Protein AF-A0AAD9KQX4-F1 (afdb_monomer_lite)

Secondary structure (DSSP, 8-state):
----TTTHHHHHHHHHHHHHT-HHHHHHHHHHHHHTT-S-HHHHHHHHHHH-S--SHHHHHHHHHHHHHH-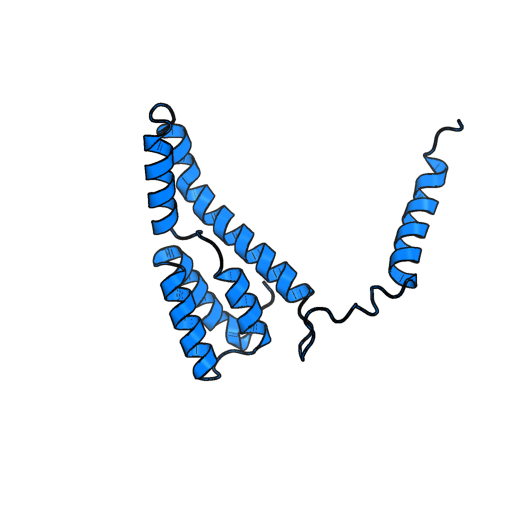GGGHHHHHHHHHHHHHHHHHHHHHHHHHHHHH--SSS-TT---GGGSHHHHHHHHHHHHHHHGGGS---

InterPro domains:
  IPR008276 Concentrative nucleoside transporter [PTHR10590] (1-122)
  IPR011657 Concentrative nucleoside transporter C-terminal domain [PF07662] (1-101)

Structure (mmCIF, N/CA/C/O backbone):
data_AF-A0AAD9KQX4-F1
#
_entry.id   AF-A0AAD9KQX4-F1
#
loop_
_atom_site.group_PDB
_atom_site.id
_atom_site.type_symbol
_atom_site.label_atom_id
_atom_site.label_alt_id
_atom_site.label_comp_id
_atom_site.label_asym_id
_atom_site.label_entity_id
_atom_site.label_seq_id
_atom_site.pdbx_PDB_ins_code
_atom_site.Cartn_x
_atom_site.Cartn_y
_atom_site.Cartn_z
_atom_site.occupancy
_atom_site.B_iso_or_equiv
_atom_site.auth_seq_id
_atom_site.auth_comp_id
_atom_site.auth_asym_id
_atom_site.auth_atom_id
_atom_site.pdbx_PDB_model_num
ATOM 1 N N . MET A 1 1 ? -0.236 -7.949 -8.707 1.00 72.44 1 MET A N 1
ATOM 2 C CA . MET A 1 1 ? 0.203 -6.570 -9.015 1.00 72.44 1 MET A CA 1
ATOM 3 C C . MET A 1 1 ? 1.090 -6.521 -10.245 1.00 72.44 1 MET A C 1
ATOM 5 O O . MET A 1 1 ? 1.028 -5.539 -10.956 1.00 72.44 1 MET A O 1
ATOM 9 N N . GLY A 1 2 ? 1.828 -7.593 -10.564 1.00 85.19 2 GLY A N 1
ATOM 10 C CA . GLY A 1 2 ? 2.414 -7.765 -11.894 1.00 85.19 2 GLY A CA 1
ATOM 11 C C . GLY A 1 2 ? 3.586 -6.839 -12.186 1.00 85.19 2 GLY A C 1
ATOM 12 O O . GLY A 1 2 ? 3.780 -6.537 -13.347 1.00 85.19 2 GLY A O 1
ATOM 13 N N . VAL A 1 3 ? 4.311 -6.380 -11.165 1.00 91.06 3 VAL A N 1
ATOM 14 C CA . VAL A 1 3 ? 5.542 -5.572 -11.256 1.00 91.06 3 VAL A CA 1
ATOM 15 C C . VAL A 1 3 ? 6.656 -6.369 -11.947 1.00 91.06 3 VAL A C 1
ATOM 17 O O . VAL A 1 3 ? 6.596 -7.601 -11.947 1.00 91.06 3 VAL A O 1
ATOM 20 N N . GLU A 1 4 ? 7.662 -5.706 -12.519 1.00 90.06 4 GLU A N 1
ATOM 21 C CA . GLU A 1 4 ? 8.844 -6.415 -13.024 1.00 90.06 4 GLU A CA 1
ATOM 22 C C . GLU A 1 4 ? 9.573 -7.137 -11.887 1.00 90.06 4 GLU A C 1
ATOM 24 O O . GLU A 1 4 ? 9.635 -6.655 -10.754 1.00 90.06 4 GLU A O 1
ATOM 29 N N . ILE A 1 5 ? 10.097 -8.332 -12.173 1.00 91.25 5 ILE A N 1
ATOM 30 C CA . ILE A 1 5 ? 10.676 -9.199 -11.138 1.00 91.25 5 ILE A CA 1
ATOM 31 C C . ILE A 1 5 ? 11.910 -8.565 -10.481 1.00 91.25 5 ILE A C 1
ATOM 33 O O . ILE A 1 5 ? 12.128 -8.741 -9.284 1.00 91.25 5 ILE A O 1
ATOM 37 N N . GLU A 1 6 ? 12.669 -7.782 -11.246 1.00 93.00 6 GLU A N 1
ATOM 38 C CA . GLU A 1 6 ? 13.857 -7.053 -10.791 1.00 93.00 6 GLU A CA 1
ATOM 39 C C . GLU A 1 6 ? 13.495 -5.917 -9.818 1.00 93.00 6 GLU A C 1
ATOM 41 O O . GLU A 1 6 ? 14.257 -5.612 -8.897 1.00 93.00 6 GLU A O 1
ATOM 46 N N . ASP A 1 7 ? 12.287 -5.365 -9.954 1.00 93.38 7 ASP A N 1
ATOM 47 C CA . ASP A 1 7 ? 11.753 -4.288 -9.119 1.00 93.38 7 ASP A CA 1
ATOM 48 C C . ASP A 1 7 ? 10.924 -4.792 -7.937 1.00 93.38 7 ASP A C 1
ATOM 50 O O . ASP A 1 7 ? 10.591 -4.019 -7.036 1.00 93.38 7 ASP A O 1
ATOM 54 N N . ALA A 1 8 ? 10.605 -6.088 -7.893 1.00 94.06 8 ALA A N 1
ATOM 55 C CA . ALA A 1 8 ? 9.711 -6.663 -6.891 1.00 94.06 8 ALA A CA 1
ATOM 56 C C . ALA A 1 8 ? 10.178 -6.391 -5.451 1.00 94.06 8 ALA A C 1
ATOM 58 O O . ALA A 1 8 ? 9.360 -6.069 -4.590 1.00 94.06 8 ALA A O 1
ATOM 59 N N . ASN A 1 9 ? 11.489 -6.458 -5.193 1.00 95.50 9 ASN A N 1
ATOM 60 C CA . ASN A 1 9 ? 12.054 -6.161 -3.874 1.00 95.50 9 ASN A CA 1
ATOM 61 C C . ASN A 1 9 ? 11.947 -4.670 -3.517 1.00 95.50 9 ASN A C 1
ATOM 63 O O . ASN A 1 9 ? 11.583 -4.332 -2.390 1.00 95.50 9 ASN A O 1
ATOM 67 N N . ARG A 1 10 ? 12.222 -3.778 -4.479 1.00 94.88 10 ARG A N 1
ATOM 68 C CA . ARG A 1 10 ? 12.138 -2.321 -4.286 1.00 94.88 10 ARG A CA 1
ATOM 69 C C . ARG A 1 10 ? 10.702 -1.902 -4.003 1.00 94.88 10 ARG A C 1
ATOM 71 O O . ARG A 1 10 ? 10.429 -1.277 -2.980 1.00 94.88 10 ARG A O 1
ATOM 78 N N . VAL A 1 11 ? 9.770 -2.346 -4.846 1.00 94.94 11 VAL A N 1
ATOM 79 C CA . VAL A 1 11 ? 8.339 -2.085 -4.664 1.00 94.94 11 VAL A CA 1
ATOM 80 C C . VAL A 1 11 ? 7.828 -2.724 -3.375 1.00 94.94 11 VAL A C 1
ATOM 82 O O . VAL A 1 11 ? 7.113 -2.069 -2.626 1.00 94.94 11 VAL A O 1
ATOM 85 N N . GLY A 1 12 ? 8.256 -3.939 -3.027 1.00 94.62 12 GLY A N 1
ATOM 86 C CA . GLY A 1 12 ? 7.923 -4.557 -1.740 1.00 94.62 12 GLY A CA 1
ATOM 87 C C . GLY A 1 12 ? 8.329 -3.699 -0.534 1.00 94.62 12 GLY A C 1
ATOM 88 O O . GLY A 1 12 ? 7.533 -3.522 0.390 1.00 94.62 12 GLY A O 1
ATOM 89 N N . SER A 1 13 ? 9.522 -3.098 -0.569 1.00 95.31 13 SER A N 1
ATOM 90 C CA . SER A 1 13 ? 9.993 -2.175 0.473 1.00 95.31 13 SER A CA 1
ATOM 91 C C . SER A 1 13 ? 9.148 -0.896 0.555 1.00 95.31 13 SER A C 1
ATOM 93 O O . SER A 1 13 ? 8.826 -0.434 1.654 1.00 95.31 13 SER A O 1
ATOM 95 N N . LEU A 1 14 ? 8.731 -0.344 -0.591 1.00 95.25 14 LEU A N 1
ATOM 96 C CA . LEU A 1 14 ? 7.830 0.813 -0.645 1.00 95.25 14 LEU A CA 1
ATOM 97 C C . LEU A 1 14 ? 6.476 0.503 0.002 1.00 95.25 14 LEU A C 1
ATOM 99 O O . LEU A 1 14 ? 5.967 1.311 0.782 1.00 95.25 14 LEU A O 1
ATOM 103 N N . LEU A 1 15 ? 5.911 -0.676 -0.276 1.00 94.75 15 LEU A N 1
ATOM 104 C CA . LEU A 1 15 ? 4.639 -1.109 0.308 1.00 94.75 15 LEU A CA 1
ATOM 105 C C . LEU A 1 15 ? 4.763 -1.377 1.810 1.00 94.75 15 LEU A C 1
ATOM 107 O O . LEU A 1 15 ? 3.865 -1.019 2.568 1.00 94.75 15 LEU A O 1
ATOM 111 N N . GLY A 1 16 ? 5.889 -1.933 2.263 1.00 94.06 16 GLY A N 1
ATOM 112 C CA . GLY A 1 16 ? 6.188 -2.045 3.692 1.00 94.06 16 GLY A CA 1
ATOM 113 C C . GLY A 1 16 ? 6.220 -0.675 4.373 1.00 94.06 16 GLY A C 1
ATOM 114 O O . GLY A 1 16 ? 5.556 -0.469 5.390 1.00 94.06 16 GLY A O 1
ATOM 115 N N . THR A 1 17 ? 6.917 0.289 3.766 1.00 94.25 17 THR A N 1
ATOM 116 C CA . THR A 1 17 ? 6.981 1.672 4.261 1.00 94.25 17 THR A CA 1
ATOM 117 C C . THR A 1 17 ? 5.599 2.324 4.298 1.00 94.25 17 THR A C 1
ATOM 119 O O . THR A 1 17 ? 5.248 2.936 5.301 1.00 94.25 17 THR A O 1
ATOM 122 N N . LYS A 1 18 ? 4.770 2.128 3.267 1.00 93.50 18 LYS A N 1
ATOM 123 C CA . LYS A 1 18 ? 3.381 2.614 3.228 1.00 93.50 18 LYS A CA 1
ATOM 124 C C . LYS A 1 18 ? 2.556 2.092 4.411 1.00 93.50 18 LYS A C 1
ATOM 126 O O . LYS A 1 18 ? 1.846 2.861 5.051 1.00 93.50 18 LYS A O 1
ATOM 131 N N . VAL A 1 19 ? 2.628 0.789 4.694 1.00 93.94 19 VAL A N 1
ATOM 132 C CA . VAL A 1 19 ? 1.799 0.144 5.728 1.00 93.94 19 VAL A CA 1
ATOM 133 C C . VAL A 1 19 ? 2.209 0.580 7.137 1.00 93.94 19 VAL A C 1
ATOM 135 O O . VAL A 1 19 ? 1.342 0.902 7.955 1.00 93.94 19 VAL A O 1
ATOM 138 N N . PHE A 1 20 ? 3.513 0.575 7.426 1.00 93.00 20 PHE A N 1
ATOM 139 C CA . PHE A 1 20 ? 4.032 0.794 8.780 1.00 93.00 20 PHE A CA 1
ATOM 140 C C . PHE A 1 20 ? 4.370 2.247 9.099 1.00 93.00 20 PHE A C 1
ATOM 142 O O . PHE A 1 20 ? 4.256 2.646 10.255 1.00 93.00 20 PHE A O 1
ATOM 149 N N . VAL A 1 21 ? 4.811 3.014 8.104 1.00 91.81 21 VAL A N 1
ATOM 150 C CA . VAL A 1 21 ? 5.158 4.425 8.269 1.00 91.81 21 VAL A CA 1
ATOM 151 C C . VAL A 1 21 ? 3.998 5.256 7.756 1.00 91.81 21 VAL A C 1
ATOM 153 O O . VAL A 1 21 ? 3.152 5.659 8.548 1.00 91.81 21 VAL A O 1
ATOM 156 N N . ASP A 1 22 ? 3.955 5.493 6.446 1.00 90.38 22 ASP A N 1
ATOM 157 C CA . ASP A 1 22 ? 2.916 6.274 5.791 1.00 90.38 22 ASP A CA 1
ATOM 158 C C . ASP A 1 22 ? 3.079 6.261 4.256 1.00 90.38 22 ASP A C 1
ATOM 160 O O . ASP A 1 22 ? 4.169 6.006 3.728 1.00 90.38 22 ASP A O 1
ATOM 164 N N . GLU A 1 23 ? 2.007 6.577 3.527 1.00 89.94 23 GLU A N 1
ATOM 165 C CA . GLU A 1 23 ? 2.026 6.685 2.066 1.00 89.94 23 GLU A CA 1
ATOM 166 C C . GLU A 1 23 ? 2.861 7.865 1.546 1.00 89.94 23 GLU A C 1
ATOM 168 O O . GLU A 1 23 ? 3.535 7.710 0.530 1.00 89.94 23 GLU A O 1
ATOM 173 N N . PHE A 1 24 ? 2.911 9.007 2.244 1.00 90.06 24 PHE A N 1
ATOM 174 C CA . PHE A 1 24 ? 3.699 10.170 1.815 1.00 90.06 24 PHE A CA 1
ATOM 175 C C . PHE A 1 24 ? 5.201 9.865 1.798 1.00 90.06 24 PHE A C 1
ATOM 177 O O . PHE A 1 24 ? 5.920 10.263 0.879 1.00 90.06 24 PHE A O 1
ATOM 184 N N . VAL A 1 25 ? 5.683 9.109 2.790 1.00 92.56 25 VAL A N 1
ATOM 185 C CA . VAL A 1 25 ? 7.087 8.674 2.852 1.00 92.56 25 VAL A CA 1
ATOM 186 C C . VAL A 1 25 ? 7.387 7.663 1.747 1.00 92.56 25 VAL A C 1
ATOM 188 O O . VAL A 1 25 ? 8.433 7.751 1.106 1.00 92.56 25 VAL A O 1
ATOM 191 N N . SER A 1 26 ? 6.456 6.739 1.490 1.00 93.25 26 SER A N 1
ATOM 192 C CA . SER A 1 26 ? 6.565 5.773 0.393 1.00 93.25 26 SER A CA 1
ATOM 193 C C . SER A 1 26 ? 6.640 6.471 -0.972 1.00 93.25 26 SER A C 1
ATOM 195 O O . SER A 1 26 ? 7.515 6.160 -1.775 1.00 93.25 26 SER A O 1
ATOM 197 N N . PHE A 1 27 ? 5.810 7.491 -1.215 1.00 93.50 27 PHE A N 1
ATOM 198 C CA . PHE A 1 27 ? 5.873 8.288 -2.444 1.00 93.50 27 PHE A CA 1
ATOM 199 C C . PHE A 1 27 ? 7.197 9.034 -2.607 1.00 93.50 27 PHE A C 1
ATOM 201 O O . PHE A 1 27 ? 7.732 9.074 -3.712 1.00 93.50 27 PHE A O 1
ATOM 208 N N . ARG A 1 28 ? 7.758 9.575 -1.520 1.00 94.00 28 ARG A N 1
ATOM 209 C CA . ARG A 1 28 ? 9.074 10.230 -1.556 1.00 94.00 28 ARG A CA 1
ATOM 210 C C . ARG A 1 28 ? 10.177 9.257 -1.980 1.00 94.00 28 ARG A C 1
ATOM 212 O O . ARG A 1 28 ? 11.000 9.597 -2.818 1.00 94.00 28 ARG A O 1
ATOM 219 N N . GLN A 1 29 ? 10.171 8.042 -1.432 1.00 94.62 29 GLN A N 1
ATOM 220 C CA . GLN A 1 29 ? 11.130 6.997 -1.808 1.00 94.62 29 GLN A CA 1
ATOM 221 C C . GLN A 1 29 ? 10.937 6.539 -3.260 1.00 94.62 29 GLN A C 1
ATOM 223 O O . GLN A 1 29 ? 11.914 6.325 -3.970 1.00 94.62 29 GLN A O 1
ATOM 228 N N . LEU A 1 30 ? 9.686 6.421 -3.723 1.00 94.06 30 LEU A N 1
ATOM 229 C CA . LEU A 1 30 ? 9.393 6.107 -5.121 1.00 94.06 30 LEU A CA 1
ATOM 230 C C . LEU A 1 30 ? 9.927 7.199 -6.057 1.00 94.06 30 LEU A C 1
ATOM 232 O O . LEU A 1 30 ? 10.532 6.875 -7.073 1.00 94.06 30 LEU A O 1
ATOM 236 N N . GLN A 1 31 ? 9.747 8.474 -5.704 1.00 94.56 31 GLN A N 1
ATOM 237 C CA . GLN A 1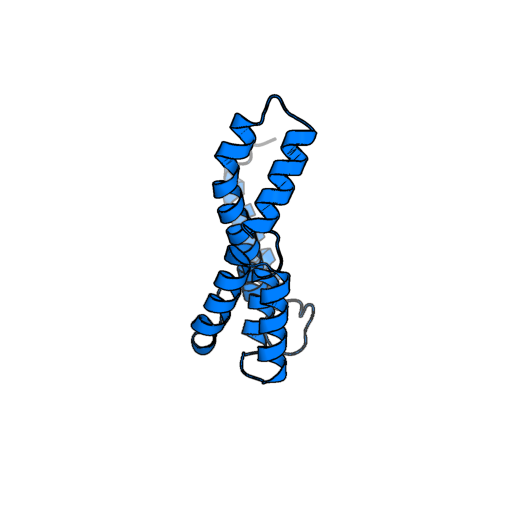 31 ? 10.292 9.596 -6.469 1.00 94.56 31 GLN A CA 1
ATOM 238 C C . GLN A 1 31 ? 11.822 9.513 -6.579 1.00 94.56 31 GLN A C 1
ATOM 240 O O . GLN A 1 31 ? 12.349 9.636 -7.679 1.00 94.56 31 GLN A O 1
ATOM 245 N N . GLU A 1 32 ? 12.526 9.246 -5.475 1.00 95.56 32 GLU A N 1
ATOM 246 C CA . GLU A 1 32 ? 13.989 9.084 -5.478 1.00 95.56 32 GLU A CA 1
ATOM 247 C C . GLU A 1 32 ? 14.432 7.936 -6.407 1.00 95.56 32 GLU A C 1
ATOM 249 O O . GLU A 1 32 ? 15.368 8.093 -7.189 1.00 95.56 32 GLU A O 1
ATOM 254 N N . MET A 1 33 ? 13.720 6.801 -6.396 1.00 93.81 33 MET A N 1
ATOM 255 C CA . MET A 1 33 ? 14.005 5.675 -7.300 1.00 93.81 33 MET A CA 1
ATOM 256 C C . MET A 1 33 ? 13.786 6.036 -8.776 1.00 93.81 33 MET A C 1
ATOM 258 O O . MET A 1 33 ? 14.546 5.588 -9.635 1.00 93.81 33 MET A O 1
ATOM 262 N N . VAL A 1 34 ? 12.758 6.836 -9.077 1.00 93.38 34 VAL A N 1
ATOM 263 C CA . VAL A 1 34 ? 12.472 7.321 -10.437 1.00 93.38 34 VAL A CA 1
ATOM 264 C C . VAL A 1 34 ? 13.573 8.263 -10.919 1.00 93.38 34 VAL A C 1
ATOM 266 O O . VAL A 1 34 ? 14.066 8.099 -12.032 1.00 93.38 34 VAL A O 1
ATOM 269 N N . GLU A 1 35 ? 13.986 9.220 -10.087 1.00 93.44 35 GLU A N 1
ATOM 270 C CA . GLU A 1 35 ? 15.043 10.188 -10.416 1.00 93.44 35 GLU A CA 1
ATOM 271 C C . GLU A 1 35 ? 16.395 9.505 -10.671 1.00 93.44 35 GLU A C 1
ATOM 273 O O . GLU A 1 35 ? 17.136 9.913 -11.566 1.00 93.44 35 GLU A O 1
ATOM 278 N N . ASN A 1 36 ? 16.685 8.428 -9.940 1.00 93.12 36 ASN A N 1
ATOM 279 C CA . ASN A 1 36 ? 17.911 7.647 -10.102 1.00 93.12 36 ASN A CA 1
ATOM 280 C C . ASN A 1 36 ? 17.843 6.604 -11.235 1.00 93.12 36 ASN A C 1
ATOM 282 O O . ASN A 1 36 ? 18.849 5.952 -11.517 1.00 93.12 36 ASN A O 1
ATOM 286 N N . GLY A 1 37 ? 16.683 6.412 -11.875 1.00 91.38 37 GLY A N 1
ATOM 287 C CA . GLY A 1 37 ? 16.494 5.383 -12.905 1.00 91.38 37 GLY A CA 1
ATOM 288 C C . GLY A 1 37 ? 16.610 3.948 -12.374 1.00 91.38 37 GLY A C 1
ATOM 289 O O . GLY A 1 37 ? 17.042 3.054 -13.097 1.00 91.38 37 GLY A O 1
ATOM 290 N N . GLU A 1 38 ? 16.260 3.721 -11.105 1.00 91.50 38 GLU A N 1
ATOM 291 C CA . GLU A 1 38 ? 16.408 2.429 -10.413 1.00 91.50 38 GLU A CA 1
ATOM 292 C C . GLU A 1 38 ? 15.204 1.489 -10.569 1.00 91.50 38 GLU A C 1
ATOM 294 O O . GLU A 1 38 ? 15.229 0.369 -10.054 1.00 91.50 38 GLU A O 1
ATOM 299 N N . ILE A 1 39 ? 14.140 1.959 -11.220 1.00 91.56 39 ILE A N 1
ATOM 300 C CA . ILE A 1 39 ? 12.859 1.267 -11.356 1.00 91.56 39 ILE A CA 1
ATOM 301 C C . ILE A 1 39 ? 12.328 1.433 -12.783 1.00 91.56 39 ILE A C 1
ATOM 303 O O . ILE A 1 39 ? 12.395 2.522 -13.357 1.00 91.56 39 ILE A O 1
ATOM 307 N N . ALA A 1 40 ? 11.790 0.361 -13.366 1.00 90.00 40 ALA A N 1
ATOM 308 C CA . ALA A 1 40 ? 11.243 0.402 -14.717 1.00 90.00 40 ALA A CA 1
ATOM 309 C C . ALA A 1 40 ? 9.966 1.256 -14.785 1.00 90.00 40 ALA A C 1
ATOM 311 O O . ALA A 1 40 ? 9.149 1.247 -13.863 1.00 90.00 40 ALA A O 1
ATOM 312 N N . GLU A 1 41 ? 9.732 1.940 -15.909 1.00 89.56 41 GLU A N 1
ATOM 313 C CA . GLU A 1 41 ? 8.578 2.837 -16.108 1.00 89.56 41 GLU A CA 1
ATOM 314 C C . GLU A 1 41 ? 7.240 2.148 -15.792 1.00 89.56 41 GLU A C 1
ATOM 316 O O . GLU A 1 41 ? 6.377 2.690 -15.097 1.00 89.56 41 GLU A O 1
ATOM 321 N N . ARG A 1 42 ? 7.094 0.892 -16.223 1.00 88.12 42 ARG A N 1
ATOM 322 C CA . ARG A 1 42 ? 5.922 0.085 -15.892 1.00 88.12 42 ARG A CA 1
ATOM 323 C C . ARG A 1 42 ? 5.793 -0.114 -14.381 1.00 88.12 42 ARG A C 1
ATOM 325 O O . ARG A 1 42 ? 4.724 0.108 -13.818 1.00 88.12 42 ARG A O 1
ATOM 332 N N . SER A 1 43 ? 6.868 -0.511 -13.708 1.00 92.50 43 SER A N 1
ATOM 333 C CA . SER A 1 43 ? 6.887 -0.702 -12.256 1.00 92.50 43 SER A CA 1
ATOM 334 C C . SER A 1 43 ? 6.562 0.586 -11.493 1.00 92.50 43 SER A C 1
ATOM 336 O O . SER A 1 43 ? 5.868 0.509 -10.481 1.00 92.50 43 SER A O 1
ATOM 338 N N . VAL A 1 44 ? 6.963 1.759 -11.999 1.00 92.81 44 VAL A N 1
ATOM 339 C CA . VAL A 1 44 ? 6.607 3.075 -11.435 1.00 92.81 44 VAL A CA 1
ATOM 340 C C . VAL A 1 44 ? 5.100 3.295 -11.440 1.00 92.81 44 VAL A C 1
ATOM 342 O O . VAL A 1 44 ? 4.529 3.672 -10.415 1.00 92.81 44 VAL A O 1
ATOM 345 N N . VAL A 1 45 ? 4.432 3.027 -12.564 1.00 91.69 45 VAL A N 1
ATOM 346 C CA . VAL A 1 45 ? 2.972 3.175 -12.672 1.00 91.69 45 VAL A CA 1
ATOM 347 C C . VAL A 1 45 ? 2.267 2.246 -11.687 1.00 91.69 45 VAL A C 1
ATOM 349 O O . VAL A 1 45 ? 1.415 2.679 -10.910 1.00 91.69 45 VAL A O 1
ATOM 352 N N . LEU A 1 46 ? 2.657 0.972 -11.659 1.00 92.94 46 LEU A N 1
ATOM 353 C CA . LEU A 1 46 ? 2.072 -0.019 -10.754 1.00 92.94 46 LEU A CA 1
ATOM 354 C C . LEU A 1 46 ? 2.310 0.342 -9.280 1.00 92.94 46 LEU A C 1
ATOM 356 O O . LEU A 1 46 ? 1.381 0.254 -8.476 1.00 92.94 46 LEU A O 1
ATOM 360 N N . ALA A 1 47 ? 3.526 0.767 -8.929 1.00 93.75 47 ALA A N 1
ATOM 361 C CA . ALA A 1 47 ? 3.876 1.213 -7.585 1.00 93.75 47 ALA A CA 1
ATOM 362 C C . ALA A 1 47 ? 3.083 2.463 -7.186 1.00 93.75 47 ALA A C 1
ATOM 364 O O . ALA A 1 47 ? 2.591 2.531 -6.068 1.00 93.75 47 ALA A O 1
ATOM 365 N N . THR A 1 48 ? 2.858 3.403 -8.105 1.00 93.00 48 THR A N 1
ATOM 366 C CA . THR A 1 48 ? 2.043 4.605 -7.862 1.00 93.00 48 THR A CA 1
ATOM 367 C C . THR A 1 48 ? 0.612 4.238 -7.465 1.00 93.00 48 THR A C 1
ATOM 369 O O . THR A 1 48 ? 0.113 4.709 -6.444 1.00 93.00 48 THR A O 1
ATOM 372 N N . TYR A 1 49 ? -0.038 3.340 -8.213 1.00 93.19 49 TYR A N 1
ATOM 373 C CA . TYR A 1 49 ? -1.389 2.872 -7.874 1.00 93.19 49 TYR A CA 1
ATOM 374 C C . TYR A 1 49 ? -1.430 2.037 -6.591 1.00 93.19 49 TYR A C 1
ATOM 376 O O . TYR A 1 49 ? -2.414 2.076 -5.859 1.00 93.19 49 TYR A O 1
ATOM 384 N N . ALA A 1 50 ? -0.365 1.295 -6.297 1.00 92.56 50 ALA A N 1
ATOM 385 C CA . ALA A 1 50 ? -0.245 0.524 -5.067 1.00 92.56 50 ALA A CA 1
ATOM 386 C C . ALA A 1 50 ? -0.066 1.418 -3.828 1.00 92.56 50 ALA A C 1
ATOM 388 O O . ALA A 1 50 ? -0.644 1.174 -2.763 1.00 92.56 50 ALA A O 1
ATOM 389 N N . CYS A 1 51 ? 0.747 2.464 -3.974 1.00 88.31 51 CYS A N 1
ATOM 390 C CA . CYS A 1 51 ? 1.061 3.431 -2.934 1.00 88.31 51 CYS A CA 1
ATOM 391 C C . CYS A 1 51 ? -0.073 4.430 -2.709 1.00 88.31 51 CYS A C 1
ATOM 393 O O . CYS A 1 51 ? -0.214 4.911 -1.590 1.00 88.31 51 CYS A O 1
ATOM 395 N N . CYS A 1 52 ? -0.937 4.663 -3.695 1.00 84.75 52 CYS A N 1
ATOM 396 C CA . CYS A 1 52 ? -2.117 5.508 -3.553 1.00 84.75 52 CYS A CA 1
ATOM 397 C C . CYS A 1 52 ? -3.197 4.818 -2.698 1.00 84.75 52 CYS A C 1
ATOM 399 O O . CYS A 1 52 ? -3.866 3.898 -3.164 1.00 84.75 52 CYS A O 1
ATOM 401 N N . GLY A 1 53 ? -3.356 5.236 -1.436 1.00 77.69 53 GLY A N 1
ATOM 402 C CA . GLY A 1 53 ? -4.473 4.830 -0.584 1.00 77.69 53 GLY A CA 1
ATOM 403 C C . GLY A 1 53 ? -4.112 4.791 0.901 1.00 77.69 53 GLY A C 1
ATOM 404 O O . GLY A 1 53 ? -3.092 4.212 1.272 1.00 77.69 53 GLY A O 1
ATOM 405 N N . PHE A 1 54 ? -5.011 5.290 1.755 1.00 74.50 54 PHE A N 1
ATOM 406 C CA . PHE A 1 54 ? -4.846 5.416 3.212 1.00 74.50 54 PHE A CA 1
ATOM 407 C C . PHE A 1 54 ? -4.919 4.083 3.989 1.00 74.50 54 PHE A C 1
ATOM 409 O O . PHE A 1 54 ? -5.643 3.932 4.972 1.00 74.50 54 PHE A O 1
ATOM 416 N N . GLY A 1 55 ? -4.160 3.085 3.543 1.00 81.81 55 GLY A N 1
ATOM 417 C CA . GLY A 1 55 ? -4.003 1.783 4.187 1.00 81.81 55 GLY A CA 1
ATOM 418 C C . GLY A 1 55 ? -2.864 1.729 5.209 1.00 81.81 55 GLY A C 1
ATOM 419 O O . GLY A 1 55 ? -2.329 0.647 5.431 1.00 81.81 55 GLY A O 1
ATOM 420 N N . SER A 1 56 ? -2.431 2.849 5.796 1.00 88.81 56 SER A N 1
ATOM 421 C CA . SER A 1 56 ? -1.401 2.841 6.845 1.00 88.81 56 SER A CA 1
ATOM 422 C C . SER A 1 56 ? -2.023 2.637 8.229 1.00 88.81 56 SER A C 1
ATOM 424 O O . SER A 1 56 ? -3.177 3.000 8.481 1.00 88.81 56 SER A O 1
ATOM 426 N N . ILE A 1 57 ? -1.257 2.060 9.159 1.00 89.94 57 ILE A N 1
ATOM 427 C CA . ILE A 1 57 ? -1.704 1.893 10.554 1.00 89.94 57 ILE A CA 1
ATOM 428 C C . ILE A 1 57 ? -1.990 3.265 11.191 1.00 89.94 57 ILE A C 1
ATOM 430 O O . ILE A 1 57 ? -2.976 3.423 11.915 1.00 89.94 57 ILE A O 1
ATOM 434 N N . ALA A 1 58 ? -1.167 4.269 10.872 1.00 89.19 58 ALA A N 1
ATOM 435 C CA . ALA A 1 58 ? -1.347 5.642 11.332 1.00 89.19 58 ALA A CA 1
ATOM 436 C C . ALA A 1 58 ? -2.664 6.257 10.821 1.00 89.19 58 ALA A C 1
ATOM 438 O O . ALA A 1 58 ? -3.442 6.788 11.617 1.00 89.19 58 ALA A O 1
ATOM 439 N N . ALA A 1 59 ? -2.959 6.127 9.522 1.00 89.81 59 ALA A N 1
ATOM 440 C CA . ALA A 1 59 ? -4.184 6.654 8.923 1.00 89.81 59 ALA A CA 1
ATOM 441 C C . ALA A 1 59 ? -5.443 6.013 9.517 1.00 89.81 59 ALA A C 1
ATOM 443 O O . ALA A 1 59 ? -6.410 6.707 9.834 1.00 89.81 59 ALA A O 1
ATOM 444 N N . VAL A 1 60 ? -5.427 4.696 9.747 1.00 92.62 60 VAL A N 1
ATOM 445 C CA . VAL A 1 60 ? -6.551 4.012 10.399 1.00 92.62 60 VAL A CA 1
ATOM 446 C C . VAL A 1 60 ? -6.774 4.519 11.822 1.00 92.62 60 VAL A C 1
ATOM 448 O O . VAL A 1 60 ? -7.925 4.694 12.212 1.00 92.62 60 VAL A O 1
ATOM 451 N N . GLY A 1 61 ? -5.720 4.839 12.577 1.00 91.12 61 GLY A N 1
ATOM 452 C CA . GLY A 1 61 ? -5.858 5.470 13.894 1.00 91.12 61 GLY A CA 1
ATOM 453 C C . GLY A 1 61 ? -6.609 6.807 13.842 1.00 91.12 61 GLY A C 1
ATOM 454 O O . GLY A 1 61 ? -7.496 7.050 14.663 1.00 91.12 61 GLY A O 1
ATOM 455 N N . ILE A 1 62 ? -6.317 7.637 12.835 1.00 91.94 62 ILE A N 1
ATOM 456 C CA . ILE A 1 62 ? -7.010 8.915 12.602 1.00 91.94 62 ILE A CA 1
ATOM 457 C C . ILE A 1 62 ? -8.494 8.672 12.295 1.00 91.94 62 ILE A C 1
ATOM 459 O O . ILE A 1 62 ? -9.360 9.292 12.917 1.00 91.94 62 ILE A O 1
ATOM 463 N N . TYR A 1 63 ? -8.807 7.737 11.391 1.00 91.94 63 TYR A N 1
ATOM 464 C CA . TYR A 1 63 ? -10.194 7.415 11.042 1.00 91.94 63 TYR A CA 1
ATOM 465 C C . TYR A 1 63 ? -10.974 6.802 12.202 1.00 91.94 63 TYR A C 1
ATOM 467 O O . TYR A 1 63 ? -12.117 7.184 12.432 1.00 91.94 63 TYR A O 1
ATOM 475 N N . VAL A 1 64 ? -10.372 5.891 12.966 1.00 94.19 64 VAL A N 1
ATOM 476 C CA . VAL A 1 64 ? -10.993 5.309 14.163 1.00 94.19 64 VAL A CA 1
ATOM 477 C C . VAL A 1 64 ? -11.295 6.402 15.187 1.00 94.19 64 VAL A C 1
ATOM 479 O O . VAL A 1 64 ? -12.409 6.454 15.703 1.00 94.19 64 VAL A O 1
ATOM 482 N N . GLY A 1 65 ? -10.352 7.317 15.437 1.00 94.12 65 GLY A N 1
ATOM 483 C CA . GLY A 1 65 ? -10.564 8.453 16.336 1.00 94.12 65 GLY A CA 1
ATOM 484 C C . GLY A 1 65 ? -11.709 9.365 15.885 1.00 94.12 65 GLY A C 1
ATOM 485 O O . GLY A 1 65 ? -12.555 9.742 16.698 1.00 94.12 65 GLY A O 1
ATOM 486 N N . ALA A 1 66 ? -11.780 9.663 14.585 1.00 95.31 66 ALA A N 1
ATOM 487 C CA . ALA A 1 66 ? -12.857 10.458 14.000 1.00 95.31 66 ALA A CA 1
ATOM 488 C C . ALA A 1 66 ? -14.219 9.741 14.049 1.00 95.31 66 ALA A C 1
ATOM 490 O O . ALA A 1 66 ? -15.227 10.350 14.390 1.00 95.31 66 ALA A O 1
ATOM 491 N N . LEU A 1 67 ? -14.276 8.440 13.762 1.00 95.38 67 LEU A N 1
ATOM 492 C CA . LEU A 1 67 ? -15.525 7.673 13.814 1.00 95.38 67 LEU A CA 1
ATOM 493 C C . LEU A 1 67 ? -16.042 7.520 15.248 1.00 95.38 67 LEU A C 1
ATOM 495 O O . LEU A 1 67 ? -17.244 7.621 15.482 1.00 95.38 67 LEU A O 1
ATOM 499 N N . ILE A 1 68 ? -15.146 7.334 16.220 1.00 96.50 68 ILE A N 1
ATOM 500 C CA . ILE A 1 68 ? -15.498 7.247 17.642 1.00 96.50 68 ILE A CA 1
ATOM 501 C C . ILE A 1 68 ? -16.031 8.580 18.183 1.00 96.50 68 ILE A C 1
ATOM 503 O O . ILE A 1 68 ? -16.880 8.568 19.078 1.00 96.50 68 ILE A O 1
ATOM 507 N N . SER A 1 69 ? -15.547 9.723 17.683 1.00 95.69 69 SER A N 1
ATOM 508 C CA . SER A 1 69 ? -16.059 11.031 18.111 1.00 95.69 69 SER A CA 1
ATOM 509 C C . SER A 1 69 ? -17.478 11.293 17.596 1.00 95.69 69 SER A C 1
ATOM 511 O O . SER A 1 69 ? -18.257 11.946 18.286 1.00 95.69 69 SER A O 1
ATOM 513 N N . VAL A 1 70 ? -17.825 10.735 16.431 1.00 96.88 70 VAL A N 1
ATOM 514 C CA . VAL A 1 70 ? -19.167 10.818 15.834 1.00 96.88 70 VAL A CA 1
ATOM 515 C C . VAL A 1 70 ? -20.136 9.798 16.445 1.00 96.88 70 VAL A C 1
ATOM 517 O O . VAL A 1 70 ? -21.292 10.136 16.676 1.00 96.88 70 VAL A O 1
ATOM 520 N N . ALA A 1 71 ? -19.679 8.573 16.719 1.00 95.94 71 ALA A N 1
ATOM 521 C CA . ALA A 1 71 ? -20.500 7.462 17.213 1.00 95.94 71 ALA A CA 1
ATOM 522 C C . ALA A 1 71 ? -19.852 6.785 18.442 1.00 95.94 71 ALA A C 1
ATOM 524 O O . ALA A 1 71 ? -19.293 5.682 18.342 1.00 95.94 71 ALA A O 1
ATOM 525 N N . PRO A 1 72 ? -19.874 7.435 19.620 1.00 94.25 72 PRO A N 1
ATOM 526 C CA . PRO A 1 72 ? -19.182 6.951 20.814 1.00 94.25 72 PRO A CA 1
ATOM 527 C C . PRO A 1 72 ? -19.730 5.621 21.352 1.00 94.25 72 PRO A C 1
ATOM 529 O O . PRO A 1 72 ? -18.989 4.875 21.989 1.00 94.25 72 PRO A O 1
ATOM 532 N N . GLU A 1 73 ? -20.990 5.293 21.088 1.00 96.81 73 GLU A N 1
ATOM 533 C CA . GLU A 1 73 ? -21.622 4.024 21.453 1.00 96.81 73 GLU A CA 1
ATOM 534 C C . GLU A 1 73 ? -21.102 2.827 20.640 1.00 96.81 73 GLU A C 1
ATOM 536 O O . GLU A 1 73 ? -21.192 1.694 21.106 1.00 96.81 73 GLU A O 1
ATOM 541 N N . ARG A 1 74 ? -20.492 3.058 19.465 1.00 95.94 74 ARG A N 1
ATOM 542 C CA . ARG A 1 74 ? -19.988 1.999 18.564 1.00 95.94 74 ARG A CA 1
ATOM 543 C C . ARG A 1 74 ? -18.475 1.779 18.643 1.00 95.94 74 ARG A C 1
ATOM 545 O O . ARG A 1 74 ? -17.884 1.169 17.756 1.00 95.94 74 ARG A O 1
ATOM 552 N N . ARG A 1 75 ? -17.825 2.262 19.708 1.00 95.00 75 ARG A N 1
ATOM 553 C CA . ARG A 1 75 ? -16.368 2.125 19.923 1.00 95.00 75 ARG A CA 1
ATOM 554 C C . ARG A 1 75 ? -15.868 0.685 19.796 1.00 95.00 75 ARG A C 1
ATOM 556 O O . ARG A 1 75 ? -14.831 0.463 19.174 1.00 95.00 75 ARG A O 1
ATOM 563 N N . GLY A 1 76 ? -16.607 -0.266 20.373 1.00 94.44 76 GLY A N 1
ATOM 564 C CA . GLY A 1 76 ? -16.306 -1.698 20.283 1.00 94.44 76 GLY A CA 1
ATOM 565 C C . GLY A 1 76 ? -16.241 -2.163 18.829 1.00 94.44 76 GLY A C 1
ATOM 566 O O . GLY A 1 76 ? -15.164 -2.515 18.357 1.00 94.44 76 GLY A O 1
ATOM 567 N N . ASP A 1 77 ? -17.353 -2.028 18.104 1.00 95.69 77 ASP A N 1
ATOM 568 C CA . ASP A 1 77 ? -17.476 -2.401 16.689 1.00 95.69 77 ASP A CA 1
ATOM 569 C C . ASP A 1 77 ? -16.375 -1.775 15.808 1.00 95.69 77 ASP A C 1
ATOM 571 O O . ASP A 1 77 ? -15.768 -2.455 14.982 1.00 95.69 77 ASP A O 1
ATOM 575 N N . ILE A 1 78 ? -16.097 -0.474 15.983 1.00 95.19 78 ILE A N 1
ATOM 576 C CA . ILE A 1 78 ? -15.110 0.267 15.175 1.00 95.19 78 ILE A CA 1
ATOM 577 C C . ILE A 1 78 ? -13.687 -0.247 15.437 1.00 95.19 78 ILE A C 1
ATOM 579 O O . ILE A 1 78 ? -12.911 -0.441 14.499 1.00 95.19 78 ILE A O 1
ATOM 583 N N . SER A 1 79 ? -13.331 -0.464 16.705 1.00 93.56 79 SER A N 1
ATOM 584 C CA . SER A 1 79 ? -11.994 -0.940 17.077 1.00 93.56 79 SER A CA 1
ATOM 585 C C . SER A 1 79 ? -11.742 -2.387 16.645 1.00 93.56 79 SER A C 1
ATOM 587 O O . SER A 1 79 ? -10.632 -2.703 16.217 1.00 93.56 79 SER A O 1
ATOM 589 N N . GLU A 1 80 ? -12.769 -3.241 16.661 1.00 95.56 80 GLU A N 1
ATOM 590 C CA . GLU A 1 80 ? -12.668 -4.641 16.238 1.00 95.56 80 GLU A CA 1
ATOM 591 C C . GLU A 1 80 ? -12.317 -4.773 14.746 1.00 95.56 80 GLU A C 1
ATOM 593 O O . GLU A 1 80 ? -11.520 -5.626 14.346 1.00 95.56 80 GLU A O 1
ATOM 598 N N . VAL A 1 81 ? -12.871 -3.899 13.899 1.00 94.56 81 VAL A N 1
ATOM 599 C CA . VAL A 1 81 ? -12.634 -3.948 12.448 1.00 94.56 81 VAL A CA 1
ATOM 600 C C . VAL A 1 81 ? -11.398 -3.172 11.994 1.00 94.56 81 VAL A C 1
ATOM 602 O O . VAL A 1 81 ? -10.998 -3.323 10.841 1.00 94.56 81 VAL A O 1
ATOM 605 N N . ALA A 1 82 ? -10.760 -2.381 12.861 1.00 92.50 82 ALA A N 1
ATOM 606 C CA . ALA A 1 82 ? -9.678 -1.468 12.484 1.00 92.50 82 ALA A CA 1
ATOM 607 C C . ALA A 1 82 ? -8.506 -2.173 11.774 1.00 92.50 82 ALA A C 1
ATOM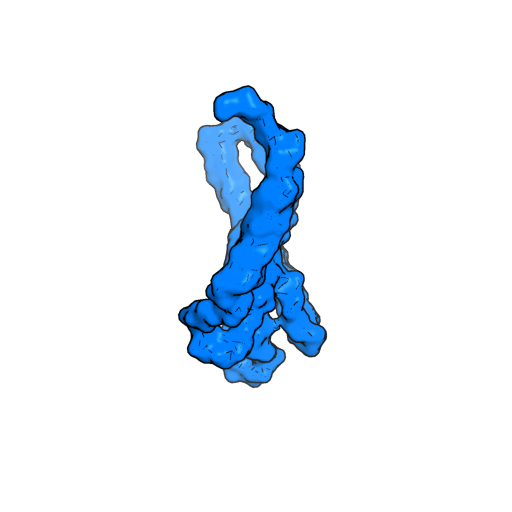 609 O O . ALA A 1 82 ? -8.094 -1.765 10.689 1.00 92.50 82 ALA A 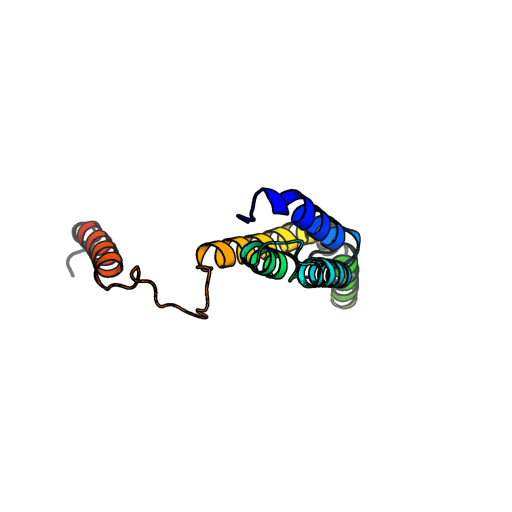O 1
ATOM 610 N N . LEU A 1 83 ? -8.011 -3.289 12.319 1.00 91.56 83 LEU A N 1
ATOM 611 C CA . LEU A 1 83 ? -6.924 -4.052 11.686 1.00 91.56 83 LEU A CA 1
ATOM 612 C C . LEU A 1 83 ? -7.349 -4.675 10.351 1.00 91.56 83 LEU A C 1
ATOM 614 O O . LEU A 1 83 ? -6.582 -4.692 9.389 1.00 91.56 83 LEU A O 1
ATOM 618 N N . ARG A 1 84 ? -8.597 -5.149 10.265 1.00 93.19 84 ARG A N 1
ATOM 619 C CA . ARG A 1 84 ? -9.160 -5.682 9.016 1.00 93.19 84 ARG A CA 1
ATOM 620 C C . ARG A 1 84 ? -9.292 -4.581 7.963 1.00 93.19 84 ARG A C 1
ATOM 622 O O . ARG A 1 84 ? -9.072 -4.846 6.785 1.00 93.19 84 ARG A O 1
ATOM 629 N N . ALA A 1 85 ? -9.599 -3.353 8.379 1.00 92.06 85 ALA A N 1
ATOM 630 C CA . ALA A 1 85 ? -9.675 -2.196 7.498 1.00 92.06 85 ALA A CA 1
ATOM 631 C C . ALA A 1 85 ? -8.307 -1.847 6.888 1.00 92.06 85 ALA A C 1
ATOM 633 O O . ALA A 1 85 ? -8.249 -1.592 5.688 1.00 92.06 85 ALA A O 1
ATOM 634 N N . VAL A 1 86 ? -7.211 -1.929 7.657 1.00 91.81 86 VAL A N 1
ATOM 635 C CA . VAL A 1 86 ? -5.838 -1.745 7.132 1.00 91.81 86 VAL A CA 1
ATOM 636 C C . VAL A 1 86 ? -5.554 -2.738 6.002 1.00 91.81 86 VAL A C 1
ATOM 638 O O . VAL A 1 86 ? -5.132 -2.352 4.911 1.00 91.81 86 VAL A O 1
ATOM 641 N N . ILE A 1 87 ? -5.807 -4.028 6.243 1.00 92.62 87 ILE A N 1
ATOM 642 C CA . ILE A 1 87 ? -5.537 -5.088 5.262 1.00 92.62 87 ILE A CA 1
ATOM 643 C C . ILE A 1 87 ? -6.394 -4.879 4.009 1.00 92.62 87 ILE A C 1
ATOM 645 O O . ILE A 1 87 ? -5.869 -4.859 2.896 1.00 92.62 87 ILE A O 1
ATOM 649 N N . ASN A 1 88 ? -7.697 -4.654 4.184 1.00 93.25 88 ASN A N 1
ATOM 650 C CA . ASN A 1 88 ? -8.620 -4.447 3.070 1.00 93.25 88 ASN A CA 1
ATOM 651 C C . ASN A 1 88 ? -8.292 -3.181 2.263 1.00 93.25 88 ASN A C 1
ATOM 653 O O . ASN A 1 88 ? -8.388 -3.209 1.038 1.00 93.25 88 ASN A O 1
ATOM 657 N N . GLY A 1 89 ? -7.862 -2.097 2.915 1.00 91.88 89 GLY A N 1
ATOM 658 C CA . GLY A 1 89 ? -7.454 -0.861 2.244 1.00 91.88 89 GLY A CA 1
ATOM 659 C C . GLY A 1 89 ? -6.227 -1.052 1.348 1.00 91.88 89 GLY A C 1
ATOM 660 O O . GLY A 1 89 ? -6.202 -0.584 0.206 1.00 91.88 89 GLY A O 1
ATOM 661 N N . ASN A 1 90 ? -5.233 -1.812 1.816 1.00 92.94 90 ASN A N 1
ATOM 662 C CA . ASN A 1 90 ? -4.074 -2.158 0.990 1.00 92.94 90 ASN A CA 1
ATOM 663 C C . ASN A 1 90 ? -4.456 -3.086 -0.164 1.00 92.94 90 ASN A C 1
ATOM 665 O O . ASN A 1 90 ? -4.076 -2.823 -1.301 1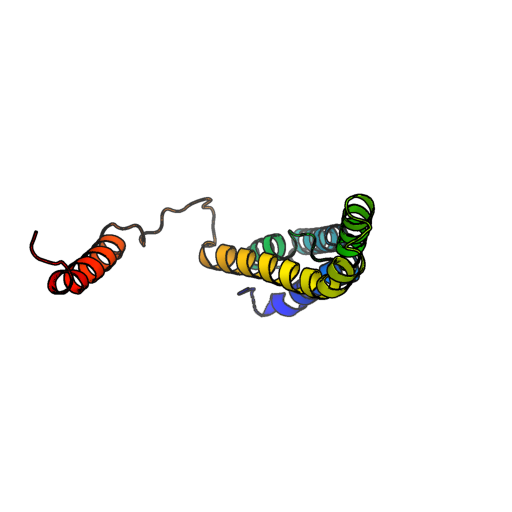.00 92.94 90 ASN A O 1
ATOM 669 N N . LEU A 1 91 ? -5.265 -4.120 0.087 1.00 92.81 91 LEU A N 1
ATOM 670 C CA . LEU A 1 91 ? -5.739 -5.021 -0.969 1.00 92.81 91 LEU A CA 1
ATOM 671 C C . LEU A 1 91 ? -6.533 -4.284 -2.055 1.00 92.81 91 LEU A C 1
ATOM 673 O O . LEU A 1 91 ? -6.361 -4.585 -3.235 1.00 92.81 91 LEU A O 1
ATOM 677 N N . ALA A 1 92 ? -7.353 -3.299 -1.682 1.00 92.88 92 ALA A N 1
ATOM 678 C CA . ALA A 1 92 ? -8.064 -2.455 -2.638 1.00 92.88 92 ALA A CA 1
ATOM 679 C C . ALA A 1 92 ? -7.089 -1.658 -3.523 1.00 92.88 92 ALA A C 1
ATOM 681 O O . ALA A 1 92 ? -7.222 -1.662 -4.745 1.00 92.88 92 ALA A O 1
ATOM 682 N N . SER A 1 93 ? -6.059 -1.055 -2.923 1.00 91.56 93 SER A N 1
ATOM 683 C CA . SER A 1 93 ? -5.004 -0.335 -3.658 1.00 91.56 93 SER A CA 1
ATOM 684 C C . SER A 1 93 ? -4.238 -1.282 -4.598 1.00 91.56 93 SER A C 1
ATOM 686 O O . SER A 1 93 ? -3.958 -0.966 -5.754 1.00 91.56 93 SER A O 1
ATOM 688 N N . PHE A 1 94 ? -3.964 -2.505 -4.139 1.00 93.06 94 PHE A N 1
ATOM 689 C CA . PHE A 1 94 ? -3.261 -3.522 -4.920 1.00 93.06 94 PHE A CA 1
ATOM 690 C C . PHE A 1 94 ? -4.089 -4.040 -6.091 1.00 93.06 94 PHE A C 1
ATOM 692 O O . PHE A 1 94 ? -3.539 -4.311 -7.159 1.00 93.06 94 PHE A O 1
ATOM 699 N N . LEU A 1 95 ? -5.404 -4.162 -5.911 1.00 93.44 95 LEU A N 1
ATOM 700 C CA . LEU A 1 95 ? -6.325 -4.514 -6.980 1.00 93.44 95 LEU A CA 1
ATOM 701 C C . LEU A 1 95 ? -6.353 -3.423 -8.054 1.00 93.44 95 LEU A C 1
ATOM 703 O O . LEU A 1 95 ? -6.247 -3.743 -9.237 1.00 93.44 95 LEU A O 1
ATOM 707 N N . THR A 1 96 ? -6.400 -2.150 -7.657 1.00 90.44 96 THR A N 1
ATOM 708 C CA . THR A 1 96 ? -6.305 -1.017 -8.590 1.00 90.44 96 THR A CA 1
ATOM 709 C C . THR A 1 96 ? -4.999 -1.055 -9.379 1.00 90.44 96 THR A C 1
ATOM 711 O O . THR A 1 96 ? -5.014 -0.909 -10.597 1.00 90.44 96 THR A O 1
ATOM 714 N N . ALA A 1 97 ? -3.874 -1.347 -8.727 1.00 92.44 97 ALA A N 1
ATOM 715 C CA . ALA A 1 97 ? -2.593 -1.518 -9.408 1.00 92.44 97 ALA A CA 1
ATOM 716 C C . ALA A 1 97 ? -2.556 -2.743 -10.342 1.00 92.44 97 ALA A C 1
ATOM 718 O O . ALA A 1 97 ? -1.931 -2.686 -11.396 1.00 92.44 97 ALA A O 1
ATOM 719 N N . CYS A 1 98 ? -3.240 -3.846 -10.007 1.00 91.62 98 CYS A N 1
ATOM 720 C CA . CYS A 1 98 ? -3.412 -4.972 -10.933 1.00 91.62 98 CYS A CA 1
ATOM 721 C C . CYS A 1 98 ? -4.186 -4.547 -12.185 1.00 91.62 98 CYS A C 1
ATOM 723 O O . CYS A 1 98 ? -3.776 -4.893 -13.289 1.00 91.62 98 CYS A O 1
ATOM 725 N N . ILE A 1 99 ? -5.275 -3.791 -12.019 1.00 90.56 99 ILE A N 1
ATOM 726 C CA . ILE A 1 99 ? -6.061 -3.257 -13.138 1.00 90.56 99 ILE A CA 1
ATOM 727 C C . ILE A 1 99 ? -5.190 -2.320 -13.978 1.00 90.56 99 ILE A C 1
ATOM 729 O O . ILE A 1 99 ? -5.114 -2.490 -15.191 1.00 90.56 99 ILE A O 1
ATOM 733 N N . ALA A 1 100 ? -4.459 -1.402 -13.341 1.00 88.44 100 ALA A N 1
ATOM 734 C CA . ALA A 1 100 ? -3.511 -0.528 -14.023 1.00 88.44 100 ALA A CA 1
ATOM 735 C C . ALA A 1 100 ? -2.469 -1.333 -14.811 1.00 88.44 100 ALA A C 1
ATOM 737 O O . ALA A 1 100 ? -2.221 -1.030 -15.968 1.00 88.44 100 ALA A O 1
ATOM 738 N N . GLY A 1 101 ? -1.923 -2.410 -14.243 1.00 88.81 101 GLY A N 1
ATOM 739 C CA . GLY A 1 101 ? -0.948 -3.256 -14.931 1.00 88.81 101 GLY A CA 1
ATOM 740 C C . GLY A 1 101 ? -1.497 -4.112 -16.070 1.00 88.81 101 GLY A C 1
ATOM 741 O O . GLY A 1 101 ? -0.703 -4.528 -16.912 1.00 88.81 101 GLY A O 1
ATOM 742 N N . ILE A 1 102 ? -2.809 -4.362 -16.114 1.00 88.38 102 ILE A N 1
ATOM 743 C CA . ILE A 1 102 ? -3.492 -4.973 -17.267 1.00 88.38 102 ILE A CA 1
ATOM 744 C C . ILE A 1 102 ? -3.712 -3.931 -18.369 1.00 88.38 102 ILE A C 1
ATOM 746 O O . ILE A 1 102 ? -3.576 -4.242 -19.549 1.00 88.38 102 ILE A O 1
ATOM 750 N N . LEU A 1 103 ? -4.065 -2.702 -17.986 1.00 86.69 103 LEU A N 1
ATOM 751 C CA . LEU A 1 103 ? -4.360 -1.613 -18.920 1.00 86.69 103 LEU A CA 1
ATOM 752 C C . LEU A 1 103 ? -3.099 -0.925 -19.459 1.00 86.69 103 LEU A C 1
ATOM 754 O O . LEU A 1 103 ? -3.143 -0.318 -20.527 1.00 86.69 103 LEU A O 1
ATOM 758 N N . TYR A 1 104 ? -1.983 -1.019 -18.741 1.00 81.94 104 TYR A N 1
ATOM 759 C CA . TYR A 1 104 ? -0.722 -0.401 -19.119 1.00 81.94 104 TYR A CA 1
ATOM 760 C C . TYR A 1 104 ? -0.049 -1.173 -20.261 1.00 81.94 104 TYR A C 1
ATOM 762 O O . TYR A 1 104 ? 0.537 -2.239 -20.056 1.00 81.94 104 TYR A O 1
ATOM 770 N N . LYS A 1 105 ? -0.107 -0.604 -21.465 1.00 64.06 105 LYS A N 1
ATOM 771 C CA . LYS A 1 105 ? 0.764 -0.937 -22.595 1.00 64.06 105 LYS A CA 1
ATOM 772 C C . LYS A 1 105 ? 1.853 0.134 -22.650 1.00 64.06 105 LYS A C 1
ATOM 774 O O . LYS A 1 105 ? 1.526 1.307 -22.779 1.00 64.06 105 LYS A O 1
ATOM 779 N N . GLY A 1 106 ? 3.112 -0.259 -22.462 1.00 60.06 106 GLY A N 1
ATOM 780 C CA . GLY A 1 106 ? 4.248 0.666 -22.493 1.00 60.06 106 GLY A CA 1
ATOM 781 C C . GLY A 1 106 ? 4.327 1.445 -23.809 1.00 60.06 106 GLY A C 1
ATOM 782 O O . GLY A 1 106 ? 3.907 0.934 -24.844 1.00 60.06 106 GLY A O 1
ATOM 783 N N . GLU A 1 107 ? 4.878 2.657 -23.709 1.00 49.50 107 GLU A N 1
ATOM 784 C CA . 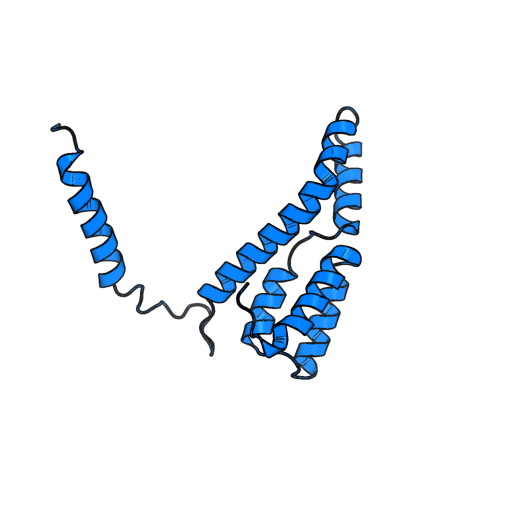GLU A 1 107 ? 5.006 3.703 -24.736 1.00 49.50 107 GLU A CA 1
ATOM 785 C C . GLU A 1 107 ? 3.706 4.460 -25.085 1.00 49.50 107 GLU A C 1
ATOM 787 O O . GLU A 1 107 ? 2.959 4.134 -26.002 1.00 49.50 107 GLU A O 1
ATOM 792 N N . GLY A 1 108 ? 3.492 5.577 -24.379 1.00 45.47 108 GLY A N 1
ATOM 793 C CA . GLY A 1 108 ? 2.931 6.785 -24.995 1.00 45.47 108 GLY A CA 1
ATOM 794 C C . GLY A 1 108 ? 1.425 6.855 -25.256 1.00 45.47 108 GLY A C 1
ATOM 795 O O . GLY A 1 108 ? 1.011 7.720 -26.024 1.00 45.47 108 GLY A O 1
ATOM 796 N N . ALA A 1 109 ? 0.592 6.036 -24.614 1.00 40.59 109 ALA A N 1
ATOM 797 C CA . ALA A 1 109 ? -0.854 6.139 -24.784 1.00 40.59 109 ALA A CA 1
ATOM 798 C C . ALA A 1 109 ? -1.611 6.170 -23.451 1.00 40.59 109 ALA A C 1
ATOM 800 O O . ALA A 1 109 ? -1.900 5.143 -22.834 1.00 40.59 109 ALA A O 1
ATOM 801 N N . LEU A 1 110 ? -2.025 7.373 -23.038 1.00 45.66 110 LEU A N 1
ATOM 802 C CA . LEU A 1 110 ? -3.252 7.492 -22.258 1.00 45.66 110 LEU A CA 1
ATOM 803 C C . LEU A 1 110 ? -4.393 7.122 -23.210 1.00 45.66 110 LEU A C 1
ATOM 805 O O . LEU A 1 110 ? -4.828 7.948 -24.002 1.00 45.66 110 LEU A O 1
ATOM 809 N N . ILE A 1 111 ? -4.828 5.861 -23.144 1.00 46.44 111 ILE A N 1
ATOM 810 C CA . ILE A 1 111 ? -5.806 5.245 -24.051 1.00 46.44 111 ILE A CA 1
ATOM 811 C C . ILE A 1 111 ? -5.238 5.071 -25.467 1.00 46.44 111 ILE A C 1
ATOM 813 O O . ILE A 1 111 ? -5.519 5.853 -26.369 1.00 46.44 111 ILE A O 1
ATOM 817 N N . ASP A 1 112 ? -4.514 3.974 -25.691 1.00 42.62 112 ASP A N 1
ATOM 818 C CA . ASP A 1 112 ? -4.563 3.348 -27.011 1.00 42.62 112 ASP A CA 1
ATOM 819 C C . ASP A 1 112 ? -5.822 2.487 -26.984 1.00 42.62 112 ASP A C 1
ATOM 821 O O . ASP A 1 112 ? -5.891 1.503 -26.237 1.00 42.62 112 ASP A O 1
ATOM 825 N N . THR A 1 113 ? -6.870 2.906 -27.699 1.00 41.28 113 THR A N 1
ATOM 826 C CA . THR A 1 113 ? -8.051 2.063 -27.915 1.00 41.28 113 THR A CA 1
ATOM 827 C C . THR A 1 113 ? -7.549 0.682 -28.305 1.00 41.28 113 THR A C 1
ATOM 829 O O . THR A 1 113 ? -6.862 0.557 -29.321 1.00 41.28 113 THR A O 1
ATOM 832 N N . PRO A 1 114 ? -7.807 -0.364 -27.508 1.00 45.59 114 PRO A N 1
ATOM 833 C CA . PRO A 1 114 ? -7.234 -1.648 -27.810 1.00 45.59 114 PRO A CA 1
ATOM 834 C C . PRO A 1 114 ? -7.780 -2.081 -29.171 1.00 45.59 114 PRO A C 1
ATOM 836 O O . PRO A 1 114 ? -8.970 -1.974 -29.436 1.00 45.59 114 PRO A O 1
ATOM 839 N N . SER A 1 115 ? -6.946 -2.686 -30.008 1.00 45.28 115 SER A N 1
ATOM 840 C CA . SER A 1 115 ? -7.415 -3.579 -31.074 1.00 45.28 115 SER A CA 1
ATOM 841 C C . SER A 1 115 ? -8.249 -4.757 -30.528 1.00 45.28 115 SER A C 1
ATOM 843 O O . SER A 1 115 ? -8.809 -5.524 -31.295 1.00 45.28 115 SER A O 1
ATOM 845 N N . VAL A 1 116 ? -8.386 -4.889 -29.203 1.00 47.09 116 VAL A N 1
ATOM 846 C CA . VAL A 1 116 ? -9.336 -5.757 -28.478 1.00 47.09 116 VAL A CA 1
ATOM 847 C C . VAL A 1 116 ? -10.737 -5.113 -28.343 1.00 47.09 116 VAL A C 1
ATOM 849 O O . VAL A 1 116 ? -11.713 -5.801 -28.075 1.00 47.09 116 VAL A O 1
ATOM 852 N N . LEU A 1 117 ? -10.841 -3.803 -28.594 1.00 47.44 117 LEU A N 1
ATOM 853 C CA . LEU A 1 117 ? -12.048 -3.070 -29.001 1.00 47.44 117 LEU A CA 1
ATOM 854 C C . LEU A 1 117 ? -12.181 -3.044 -30.539 1.00 47.44 117 LEU A C 1
ATOM 856 O O . LEU A 1 117 ? -12.966 -2.265 -31.077 1.00 47.44 117 LEU A O 1
ATOM 860 N N . SER A 1 118 ? -11.456 -3.897 -31.280 1.00 47.25 118 SER A N 1
ATOM 861 C CA . SER A 1 118 ? -11.958 -4.266 -32.604 1.00 47.25 118 SER A CA 1
ATOM 862 C C . SER A 1 118 ? -13.294 -4.964 -32.375 1.00 47.25 118 SER A C 1
ATOM 864 O O . SER A 1 118 ? -13.414 -5.876 -31.553 1.00 47.25 118 SER A O 1
ATOM 866 N N . ASN A 1 119 ? -14.319 -4.464 -33.057 1.00 58.72 119 ASN A N 1
ATOM 867 C CA . ASN A 1 119 ? -15.706 -4.878 -32.887 1.00 58.72 119 ASN A CA 1
ATOM 868 C C . ASN A 1 119 ? -15.898 -6.407 -32.881 1.00 58.72 119 ASN A C 1
ATOM 870 O O . ASN A 1 119 ? -16.861 -6.869 -32.288 1.00 58.72 119 ASN A O 1
ATOM 874 N N . GLU A 1 120 ? -14.992 -7.205 -33.455 1.00 56.47 120 GLU A N 1
ATOM 875 C CA . GLU A 1 120 ? -15.082 -8.668 -33.494 1.00 56.47 120 GLU A CA 1
ATOM 876 C C . GLU A 1 120 ? -15.014 -9.360 -32.128 1.00 56.47 120 GLU A C 1
ATOM 878 O O . GLU A 1 120 ? -15.827 -10.243 -31.875 1.00 56.47 120 GLU A O 1
ATOM 883 N N . ALA A 1 121 ? -14.097 -8.995 -31.225 1.00 54.38 121 ALA A N 1
ATOM 884 C CA . ALA A 1 121 ? -13.953 -9.722 -29.955 1.00 54.38 121 ALA A CA 1
ATOM 885 C C . ALA A 1 121 ? -15.163 -9.492 -29.032 1.00 54.38 121 ALA A C 1
ATOM 887 O O . ALA A 1 121 ? -15.681 -10.425 -28.415 1.00 54.38 121 ALA A O 1
ATOM 888 N N . MET A 1 122 ? -15.660 -8.252 -29.001 1.00 50.50 122 MET A N 1
ATOM 889 C CA . MET A 1 122 ? -16.851 -7.879 -28.240 1.00 50.50 122 MET A CA 1
ATOM 890 C C . MET A 1 122 ? -18.140 -8.383 -28.912 1.00 50.50 122 MET A C 1
ATOM 892 O O . MET A 1 122 ? -19.031 -8.868 -28.214 1.00 50.50 122 MET A O 1
ATOM 896 N N . TYR A 1 123 ? -18.233 -8.350 -30.250 1.00 58.34 123 TYR A N 1
ATOM 897 C CA . TYR A 1 123 ? -19.360 -8.926 -30.997 1.00 58.34 123 TYR A CA 1
ATOM 898 C C . TYR A 1 123 ? -19.431 -10.442 -30.815 1.00 58.34 123 TYR A C 1
ATOM 900 O O . TYR A 1 123 ? -20.504 -10.960 -30.533 1.00 58.34 123 TYR A O 1
ATOM 908 N N . ASN A 1 124 ? -18.302 -11.152 -30.863 1.00 60.94 124 ASN A N 1
ATOM 909 C CA . ASN A 1 124 ? -18.259 -12.602 -30.676 1.00 60.94 124 ASN A CA 1
ATOM 910 C C . ASN A 1 124 ? -18.560 -13.011 -29.229 1.00 60.94 124 ASN A C 1
ATOM 912 O O . ASN A 1 124 ? -19.267 -13.994 -29.011 1.00 60.94 124 ASN A O 1
ATOM 916 N N . ALA A 1 125 ? -18.108 -12.240 -28.234 1.00 59.66 125 ALA A N 1
ATOM 917 C CA . ALA A 1 125 ? -18.501 -12.455 -26.842 1.00 59.66 125 ALA A CA 1
ATOM 918 C C . ALA A 1 125 ? -20.010 -12.217 -26.636 1.00 59.66 125 ALA A C 1
ATOM 920 O O . ALA A 1 125 ? -20.683 -13.037 -26.011 1.00 59.66 125 ALA A O 1
ATOM 921 N N . THR A 1 126 ? -20.567 -11.152 -27.225 1.00 59.59 126 THR A N 1
ATOM 922 C CA . THR A 1 126 ? -22.002 -10.821 -27.127 1.00 59.59 126 THR A CA 1
ATOM 923 C C . THR A 1 126 ? -22.875 -11.826 -27.888 1.00 59.59 126 THR A C 1
ATOM 925 O O . THR A 1 126 ? -23.894 -12.268 -27.364 1.00 59.59 126 THR A O 1
ATOM 928 N N . ALA A 1 127 ? -22.461 -12.259 -29.083 1.00 58.41 127 ALA A N 1
ATOM 929 C CA . ALA A 1 127 ? -23.138 -13.280 -29.884 1.00 58.41 127 ALA A CA 1
ATOM 930 C C . ALA A 1 127 ? -23.080 -14.665 -29.220 1.00 58.41 127 ALA A C 1
ATOM 932 O O . ALA A 1 127 ? -24.066 -15.400 -29.243 1.00 58.41 127 ALA A O 1
ATOM 933 N N . SER A 1 128 ? -21.968 -15.004 -28.560 1.00 60.22 128 SER A N 1
ATOM 934 C CA . SER A 1 128 ? -21.845 -16.233 -27.769 1.00 60.22 128 SER A CA 1
ATOM 935 C C . SER A 1 128 ? -22.816 -16.229 -26.581 1.00 60.22 128 SER A C 1
ATOM 937 O O . SER A 1 128 ? -23.558 -17.193 -26.383 1.00 60.22 128 SER A O 1
ATOM 939 N N . ILE A 1 129 ? -22.925 -15.101 -25.868 1.00 63.88 129 ILE A N 1
ATOM 940 C CA . ILE A 1 129 ? -23.890 -14.924 -24.771 1.00 63.88 129 ILE A CA 1
ATOM 941 C C . ILE A 1 129 ? -25.340 -14.974 -25.290 1.00 63.88 129 ILE A C 1
ATOM 943 O O . ILE A 1 129 ? -26.164 -15.683 -24.715 1.00 63.88 129 ILE A O 1
ATOM 947 N N . MET A 1 130 ? -25.657 -14.303 -26.406 1.00 59.00 130 MET A N 1
ATOM 948 C CA . MET A 1 130 ? -27.000 -14.318 -27.008 1.00 59.00 130 MET A CA 1
ATOM 949 C C . MET A 1 130 ? -27.401 -15.698 -27.555 1.00 59.00 130 MET A C 1
ATOM 951 O O . MET A 1 130 ? -28.543 -16.114 -27.362 1.00 59.00 130 MET A O 1
ATOM 955 N N . SER A 1 131 ? -26.479 -16.448 -28.170 1.00 61.00 131 SER A N 1
ATOM 956 C CA . SER A 1 131 ? -26.749 -17.819 -28.638 1.00 61.00 131 SER A CA 1
ATOM 957 C C . SER A 1 131 ? -26.964 -18.803 -27.481 1.00 61.00 131 SER A C 1
ATOM 959 O O . SER A 1 131 ? -27.781 -19.715 -27.589 1.00 61.00 131 SER A O 1
ATOM 961 N N . THR A 1 132 ? -26.303 -18.566 -26.342 1.00 62.81 132 THR A N 1
ATOM 962 C CA . THR A 1 132 ? -26.450 -19.374 -25.122 1.00 62.81 132 THR A CA 1
ATOM 963 C C . THR A 1 132 ? -27.741 -19.041 -24.360 1.00 62.81 132 THR A C 1
ATOM 965 O O . THR A 1 132 ? -28.267 -19.890 -23.645 1.00 62.81 132 THR A O 1
ATOM 968 N N . MET A 1 133 ? -28.299 -17.833 -24.531 1.00 52.66 133 MET A N 1
ATOM 969 C CA . MET A 1 133 ? -29.558 -17.407 -23.896 1.00 52.66 133 MET A CA 1
ATOM 970 C C . MET A 1 133 ? -30.825 -17.714 -24.712 1.00 52.66 133 MET A C 1
ATOM 972 O O . MET A 1 133 ? -31.918 -17.691 -24.147 1.00 52.66 133 MET A O 1
ATOM 976 N N . HIS A 1 134 ? -30.715 -18.048 -26.003 1.00 57.12 134 HIS A N 1
ATOM 977 C CA . HIS A 1 134 ? -31.869 -18.378 -26.855 1.00 57.12 134 HIS A CA 1
ATOM 978 C C . HIS A 1 134 ? -32.750 -19.550 -26.349 1.00 57.12 134 HIS A C 1
ATOM 980 O O . HIS A 1 134 ? -33.968 -19.451 -26.479 1.00 57.12 134 HIS A O 1
ATOM 986 N N . PRO A 1 135 ? -32.223 -20.615 -25.705 1.00 59.31 135 PRO A N 1
ATOM 987 C CA . PRO A 1 135 ? -33.055 -21.671 -25.117 1.00 59.31 135 PRO A CA 1
ATOM 988 C C . PRO A 1 135 ? -33.740 -21.275 -23.794 1.00 59.31 135 PRO A C 1
ATOM 990 O O . PRO A 1 135 ? -34.568 -22.036 -23.298 1.00 59.31 135 PRO A O 1
ATOM 993 N N . TYR A 1 136 ? -33.384 -20.128 -23.198 1.00 54.19 136 TYR A N 1
ATOM 994 C CA . TYR A 1 136 ? -33.823 -19.709 -21.858 1.00 54.19 136 TYR A CA 1
ATOM 995 C C . TYR A 1 136 ? -34.778 -18.507 -21.854 1.00 54.19 136 TYR A C 1
ATOM 997 O O . TYR A 1 136 ? -35.182 -18.060 -20.779 1.00 54.19 136 TYR A O 1
ATOM 1005 N N . MET A 1 137 ? -35.176 -17.992 -23.022 1.00 50.06 137 MET A N 1
ATOM 1006 C CA . MET A 1 137 ? -36.240 -16.990 -23.100 1.00 50.06 137 MET A CA 1
ATOM 1007 C C . MET A 1 137 ? -37.613 -17.677 -23.181 1.00 50.06 137 MET A C 1
ATOM 1009 O O . MET A 1 137 ? -37.849 -18.447 -24.113 1.00 50.06 137 MET A O 1
ATOM 1013 N N . PRO A 1 138 ? -38.533 -17.441 -22.226 1.00 50.25 138 PRO A N 1
ATOM 1014 C CA . PRO A 1 138 ? -39.910 -17.893 -22.365 1.00 50.25 138 PRO A CA 1
ATOM 1015 C C . PRO A 1 138 ? -40.550 -17.182 -23.563 1.00 50.25 138 PRO A C 1
ATOM 1017 O O . PRO A 1 138 ? -40.405 -15.971 -23.707 1.00 50.25 138 PRO A O 1
ATOM 1020 N N . ASN A 1 139 ? -41.239 -17.945 -24.417 1.00 53.22 139 ASN A N 1
ATOM 1021 C CA . ASN A 1 139 ? -42.020 -17.407 -25.531 1.00 53.22 139 ASN A CA 1
ATOM 1022 C C . ASN A 1 139 ? -43.074 -16.434 -24.982 1.00 53.22 139 ASN A C 1
ATOM 1024 O O . ASN A 1 139 ? -44.060 -16.876 -24.386 1.00 53.22 139 ASN A O 1
ATOM 1028 N N . VAL A 1 140 ? -42.846 -15.136 -25.175 1.00 47.66 140 VAL A N 1
ATOM 1029 C CA . VAL A 1 140 ? -43.854 -14.079 -25.040 1.00 47.66 140 VAL A CA 1
ATOM 1030 C C . VAL A 1 140 ? -44.084 -13.492 -26.419 1.00 47.66 140 VAL A C 1
ATOM 1032 O O . VAL A 1 140 ? -43.073 -13.153 -27.073 1.00 47.66 140 VAL A O 1
#

Foldseek 3Di:
DPFPPQCCVVLVVLLVCCAEPRLVVSVVSLVVCVVVVVGDPLNSLLSVLLSPWQLYLVSLVVVLVVVCVVPVVCNVVSVVCSNVSSVVGNVVSNVRSVVVSVVDDDPDDPDPPDCCPVVVVVVVVVVVVVVVCVVVDDDD

Radius of gyration: 21.46 Å; chains: 1; bounding box: 62×33×55 Å

Organism: Ridgeia piscesae (NCBI:txid27915)

pLDDT: mean 81.97, std 17.61, range [40.59, 96.88]

Sequence (140 aa):
MGVEIEDANRVGSLLGTKVFVDEFVSFRQLQEMVENGEIAERSVVLATYACCGFGSIAAVGIYVGALISVAPERRGDISEVALRAVINGNLASFLTACIAGILYKGEGALIDTPSVLSNEAMYNATASIMSTMHPYMPNV